Protein AF-A0A3D4HF81-F1 (afdb_monomer_lite)

Radius of gyration: 26.51 Å; chains: 1; bounding box: 48×24×79 Å

pLDDT: mean 85.66, std 12.42, range [56.75, 96.62]

Foldseek 3Di:
DDDPVNLVVVLVVLQADQFADLVNCCVPVVDDSVVSVVSVVVCCVVQQWDDDDDRDTTGGPNHDPPPPPPPVVVVVVVVVVVVVVVVVVVCCVPVVD

Secondary structure (DSSP, 8-state):
---HHHHHHHHHHHTT-SEE-HHHHHHHH---HHHHHHHHHHHHHTTSB---BTTBPEEBSS------------HHHHHHHHHHHHHHHHHHHHH--

Structure (mmCIF, N/CA/C/O backbone):
data_AF-A0A3D4HF81-F1
#
_entry.id   AF-A0A3D4HF81-F1
#
loop_
_atom_site.group_PDB
_atom_site.id
_atom_site.type_symbol
_atom_site.label_atom_id
_atom_site.label_alt_id
_atom_site.label_comp_id
_atom_site.label_asym_id
_atom_site.label_entity_id
_atom_site.label_seq_id
_atom_site.pdbx_PDB_ins_code
_atom_site.Cartn_x
_atom_site.Cartn_y
_atom_site.Cartn_z
_atom_site.occupancy
_atom_site.B_iso_or_equiv
_atom_site.auth_seq_id
_atom_site.auth_comp_id
_atom_site.auth_asym_id
_atom_site.auth_atom_id
_atom_site.pdbx_PDB_model_num
ATOM 1 N N . MET A 1 1 ? 12.555 -7.735 -10.245 1.00 76.38 1 MET A N 1
ATOM 2 C CA . MET A 1 1 ? 11.873 -9.052 -10.244 1.00 76.38 1 MET A CA 1
ATOM 3 C C . MET A 1 1 ? 10.816 -9.025 -9.159 1.00 76.38 1 MET A C 1
ATOM 5 O O . MET A 1 1 ? 11.144 -8.740 -8.011 1.00 76.38 1 MET A O 1
ATOM 9 N N . ILE A 1 2 ? 9.558 -9.288 -9.511 1.00 86.50 2 ILE A N 1
ATOM 10 C CA . ILE A 1 2 ? 8.468 -9.284 -8.533 1.00 86.50 2 ILE A CA 1
ATOM 11 C C . ILE A 1 2 ? 8.574 -10.551 -7.702 1.00 86.50 2 ILE A C 1
ATOM 13 O O . ILE A 1 2 ? 8.499 -11.656 -8.227 1.00 86.50 2 ILE A O 1
ATOM 17 N N . THR A 1 3 ? 8.787 -10.371 -6.406 1.00 94.19 3 THR A N 1
ATOM 18 C CA . THR A 1 3 ? 8.876 -11.467 -5.445 1.00 94.19 3 THR A CA 1
ATOM 19 C C . THR A 1 3 ? 7.585 -11.576 -4.650 1.00 94.19 3 THR A C 1
ATOM 21 O O . THR A 1 3 ? 6.853 -10.597 -4.483 1.00 94.19 3 THR A O 1
ATOM 24 N N . GLU A 1 4 ? 7.351 -12.748 -4.067 1.00 94.25 4 GLU A N 1
ATOM 25 C CA . GLU A 1 4 ? 6.197 -13.014 -3.204 1.00 94.25 4 GLU A CA 1
ATOM 26 C C . GLU A 1 4 ? 6.069 -11.999 -2.054 1.00 94.25 4 GLU A C 1
ATOM 28 O O . GLU A 1 4 ? 4.981 -11.535 -1.711 1.00 94.25 4 GLU A O 1
ATOM 33 N N . LYS A 1 5 ? 7.208 -11.553 -1.510 1.00 95.44 5 LYS A N 1
ATOM 34 C CA . LYS A 1 5 ? 7.268 -10.513 -0.475 1.00 95.44 5 LYS A CA 1
ATOM 35 C C . LYS A 1 5 ? 6.690 -9.176 -0.953 1.00 95.44 5 LYS A C 1
ATOM 37 O O . LYS A 1 5 ? 5.994 -8.507 -0.187 1.00 95.44 5 LYS A O 1
ATOM 42 N N . ILE A 1 6 ? 6.976 -8.779 -2.195 1.00 95.50 6 ILE A N 1
ATOM 43 C CA . ILE A 1 6 ? 6.468 -7.534 -2.789 1.00 95.50 6 ILE A CA 1
ATOM 44 C C . ILE A 1 6 ? 4.964 -7.647 -3.023 1.00 95.50 6 ILE A C 1
ATOM 46 O O . ILE A 1 6 ? 4.233 -6.730 -2.657 1.00 95.50 6 ILE A O 1
ATOM 50 N N . ILE A 1 7 ? 4.500 -8.780 -3.551 1.00 96.00 7 ILE A N 1
ATOM 51 C CA . ILE A 1 7 ? 3.081 -9.013 -3.842 1.00 96.00 7 ILE A CA 1
ATOM 52 C C . ILE A 1 7 ? 2.252 -8.963 -2.559 1.00 96.00 7 ILE A C 1
ATOM 54 O O . ILE A 1 7 ? 1.258 -8.244 -2.485 1.00 96.00 7 ILE A O 1
ATOM 58 N N . ASN A 1 8 ? 2.711 -9.635 -1.504 1.00 95.88 8 ASN A N 1
ATOM 59 C CA . ASN A 1 8 ? 2.031 -9.625 -0.211 1.00 95.88 8 ASN A CA 1
ATOM 60 C C . ASN A 1 8 ? 2.004 -8.229 0.424 1.00 95.88 8 ASN A C 1
ATOM 62 O O . ASN A 1 8 ? 0.997 -7.828 1.009 1.00 95.88 8 ASN A O 1
ATOM 66 N N . LYS A 1 9 ? 3.089 -7.456 0.290 1.00 95.75 9 LYS A N 1
ATOM 67 C CA . LYS A 1 9 ? 3.127 -6.060 0.747 1.00 95.75 9 LYS A CA 1
ATOM 68 C C . LYS A 1 9 ? 2.144 -5.190 -0.045 1.00 95.75 9 LYS A C 1
ATOM 70 O O . LYS A 1 9 ? 1.402 -4.419 0.557 1.00 95.75 9 LYS A O 1
ATOM 75 N N . ALA A 1 10 ? 2.108 -5.345 -1.364 1.00 95.75 10 ALA A N 1
ATOM 76 C CA . ALA A 1 10 ? 1.217 -4.606 -2.249 1.00 95.75 10 ALA A CA 1
ATOM 77 C C . ALA A 1 10 ? -0.258 -4.944 -2.003 1.00 95.75 10 ALA A C 1
ATOM 79 O O . ALA A 1 10 ? -1.082 -4.039 -1.949 1.00 95.75 10 ALA A O 1
ATOM 80 N N . SER A 1 11 ? -0.587 -6.218 -1.767 1.00 95.31 11 SER A N 1
ATOM 81 C CA . SER A 1 11 ? -1.943 -6.650 -1.416 1.00 95.31 11 SER A CA 1
ATOM 82 C C . SER A 1 11 ? -2.424 -6.021 -0.108 1.00 95.31 11 SER A C 1
ATOM 84 O O . SER A 1 11 ? -3.572 -5.588 -0.036 1.00 95.31 11 SER A O 1
ATOM 86 N N . LYS A 1 12 ? -1.550 -5.920 0.903 1.00 94.44 12 LYS A N 1
ATOM 87 C CA . LYS A 1 12 ? -1.873 -5.234 2.164 1.00 94.44 12 LYS A CA 1
ATOM 88 C C . LYS A 1 12 ? -2.132 -3.746 1.953 1.00 94.44 12 LYS A C 1
ATOM 90 O O . LYS A 1 12 ? -3.091 -3.232 2.505 1.00 94.44 12 LYS A O 1
ATOM 95 N N . MET A 1 13 ? -1.303 -3.080 1.148 1.00 94.25 13 MET A N 1
ATOM 96 C CA . MET A 1 13 ? -1.496 -1.664 0.812 1.00 94.25 13 MET A CA 1
ATOM 97 C C . MET A 1 13 ? -2.780 -1.442 0.013 1.00 94.25 13 MET A C 1
ATOM 99 O O . MET A 1 13 ? -3.505 -0.498 0.288 1.00 94.25 13 MET A O 1
ATOM 103 N N . ALA A 1 14 ? -3.080 -2.317 -0.950 1.00 94.31 14 ALA A N 1
ATOM 104 C CA . ALA A 1 14 ? -4.278 -2.221 -1.776 1.00 94.31 14 ALA A CA 1
ATOM 105 C C . ALA A 1 14 ? -5.562 -2.287 -0.941 1.00 94.31 14 ALA A C 1
ATOM 107 O O . ALA A 1 14 ? -6.492 -1.544 -1.223 1.00 94.31 14 ALA A O 1
ATOM 108 N N . ALA A 1 15 ? -5.589 -3.117 0.106 1.00 93.06 15 ALA A N 1
ATOM 109 C CA . ALA A 1 15 ? -6.768 -3.342 0.943 1.00 93.06 15 ALA A CA 1
ATOM 110 C C . ALA A 1 15 ? -7.305 -2.087 1.660 1.00 93.06 15 ALA A C 1
ATOM 112 O O . ALA A 1 15 ? -8.449 -2.106 2.119 1.00 93.06 15 ALA A O 1
ATOM 113 N N . ASP A 1 16 ? -6.499 -1.026 1.760 1.00 91.31 16 ASP A N 1
ATOM 114 C CA . ASP A 1 16 ? -6.877 0.249 2.378 1.00 91.31 16 ASP A CA 1
ATOM 115 C C . ASP A 1 16 ? -7.520 1.243 1.385 1.00 91.31 16 ASP A C 1
ATOM 117 O O . ASP A 1 16 ? -8.015 2.290 1.804 1.00 91.31 16 ASP A O 1
ATOM 121 N N . TYR A 1 17 ? -7.535 0.932 0.084 1.00 93.12 17 TYR A N 1
ATOM 122 C CA . TYR A 1 17 ? -8.059 1.804 -0.971 1.00 93.12 17 TYR A CA 1
ATOM 123 C C . TYR A 1 17 ? -9.206 1.142 -1.735 1.00 93.12 17 TYR A C 1
ATOM 125 O O . TYR A 1 17 ? -9.273 -0.076 -1.862 1.00 93.12 17 TYR A O 1
ATOM 133 N N . ASP A 1 18 ? -10.086 1.958 -2.317 1.00 92.88 18 ASP A N 1
ATOM 134 C CA . ASP A 1 18 ? -11.147 1.462 -3.202 1.00 92.88 18 ASP A CA 1
ATOM 135 C C . ASP A 1 18 ? -10.641 1.126 -4.606 1.00 92.88 18 ASP A C 1
ATOM 137 O O . ASP A 1 18 ? -11.178 0.242 -5.274 1.00 92.88 18 ASP A O 1
ATOM 141 N N . ARG A 1 19 ? -9.618 1.847 -5.076 1.00 94.31 19 ARG A N 1
ATOM 142 C CA . ARG A 1 19 ? -9.027 1.668 -6.403 1.00 94.31 19 ARG A CA 1
ATOM 143 C C . ARG A 1 19 ? -7.517 1.838 -6.355 1.00 94.31 19 ARG A C 1
ATOM 145 O O . ARG A 1 19 ? -7.011 2.648 -5.580 1.00 94.31 19 ARG A O 1
ATOM 152 N N . ILE A 1 20 ? -6.803 1.127 -7.223 1.00 95.75 20 ILE A N 1
ATOM 153 C CA . ILE A 1 20 ? -5.342 1.166 -7.283 1.00 95.75 20 ILE A CA 1
ATOM 154 C C . ILE A 1 20 ? -4.813 1.137 -8.721 1.00 95.75 20 ILE A C 1
ATOM 156 O O . ILE A 1 20 ? -5.448 0.612 -9.635 1.00 95.75 20 ILE A O 1
ATOM 160 N N . SER A 1 21 ? -3.643 1.736 -8.938 1.00 96.12 21 SER A N 1
ATOM 161 C CA . SER A 1 21 ? -3.009 1.870 -10.255 1.00 96.12 21 SER A CA 1
ATOM 162 C C . SER A 1 21 ? -1.528 1.490 -10.211 1.00 96.12 21 SER A C 1
ATOM 164 O O . SER A 1 21 ? -0.897 1.483 -9.153 1.00 96.12 21 SER A O 1
ATOM 166 N N . ALA A 1 22 ? -0.929 1.247 -11.380 1.00 95.06 22 ALA A N 1
ATOM 167 C CA . ALA A 1 22 ? 0.516 1.035 -11.478 1.00 95.06 22 ALA A CA 1
ATOM 168 C C . ALA A 1 22 ? 1.313 2.264 -10.988 1.00 95.06 22 ALA A C 1
ATOM 170 O O . ALA A 1 22 ? 2.299 2.120 -10.269 1.00 95.06 22 ALA A O 1
ATOM 171 N N . SER A 1 23 ? 0.851 3.484 -11.285 1.00 95.12 23 SER A N 1
ATOM 172 C CA . SER A 1 23 ? 1.489 4.729 -10.824 1.00 95.12 23 SER A CA 1
ATOM 173 C C . SER A 1 23 ? 1.436 4.927 -9.302 1.00 95.12 23 SER A C 1
ATOM 175 O O . SER A 1 23 ? 2.280 5.631 -8.742 1.00 95.12 23 SER A O 1
ATOM 177 N N . TYR A 1 24 ? 0.475 4.302 -8.608 1.00 95.69 24 TYR A N 1
ATOM 178 C CA . TYR A 1 24 ? 0.465 4.244 -7.146 1.00 95.69 24 TYR A CA 1
ATOM 179 C C . TYR A 1 24 ? 1.647 3.410 -6.637 1.00 95.69 24 TYR A C 1
ATOM 181 O O . TYR A 1 24 ? 2.468 3.909 -5.869 1.00 95.69 24 TYR A O 1
ATOM 189 N N . PHE A 1 25 ? 1.800 2.175 -7.123 1.00 95.38 25 PHE A N 1
ATOM 190 C CA . PHE A 1 25 ? 2.904 1.303 -6.706 1.00 95.38 25 PHE A CA 1
ATOM 191 C C . PHE A 1 25 ? 4.277 1.832 -7.131 1.00 95.38 25 PHE A C 1
ATOM 193 O O . PHE A 1 25 ? 5.234 1.700 -6.372 1.00 95.38 25 PHE A O 1
ATOM 200 N N . GLN A 1 26 ? 4.368 2.489 -8.290 1.00 96.06 26 GLN A N 1
ATOM 201 C CA . GLN A 1 26 ? 5.594 3.146 -8.746 1.00 96.06 26 GLN A CA 1
ATOM 202 C C . GLN A 1 26 ? 6.110 4.155 -7.712 1.00 96.06 26 GLN A C 1
ATOM 204 O O . GLN A 1 26 ? 7.283 4.122 -7.353 1.00 96.06 26 GLN A O 1
ATOM 209 N N . ARG A 1 27 ? 5.236 5.037 -7.210 1.00 96.06 27 ARG A N 1
ATOM 210 C CA . ARG A 1 27 ? 5.628 6.106 -6.278 1.00 96.06 27 ARG A CA 1
ATOM 211 C C . ARG A 1 27 ? 5.783 5.615 -4.841 1.00 96.06 27 ARG A C 1
ATOM 213 O O . ARG A 1 27 ? 6.688 6.059 -4.149 1.00 96.06 27 ARG A O 1
ATOM 220 N N . THR A 1 28 ? 4.926 4.698 -4.395 1.00 94.62 28 THR A N 1
ATOM 221 C CA . THR A 1 28 ? 4.915 4.242 -2.995 1.00 94.62 28 THR A CA 1
ATOM 222 C C . THR A 1 28 ? 5.955 3.153 -2.721 1.00 94.62 28 THR A C 1
ATOM 224 O O . THR A 1 28 ? 6.470 3.050 -1.610 1.00 94.62 28 THR A O 1
ATOM 227 N N . MET A 1 29 ? 6.266 2.312 -3.712 1.00 93.38 29 MET A N 1
ATOM 228 C CA . MET A 1 29 ? 7.203 1.190 -3.560 1.00 93.38 29 MET A CA 1
ATOM 229 C C . MET A 1 29 ? 8.515 1.398 -4.327 1.00 93.38 29 MET A C 1
ATOM 231 O O . MET A 1 29 ? 9.338 0.484 -4.349 1.00 93.38 29 MET A O 1
ATOM 235 N N . SER A 1 30 ? 8.702 2.568 -4.952 1.00 94.25 30 SER A N 1
ATOM 236 C CA . SER A 1 30 ? 9.857 2.902 -5.800 1.00 94.25 30 SER A CA 1
ATOM 237 C C . SER A 1 30 ? 10.127 1.858 -6.890 1.00 94.25 30 SER A C 1
ATOM 239 O O . SER A 1 30 ? 11.273 1.592 -7.249 1.00 94.25 30 SER A O 1
ATOM 241 N N . LEU A 1 31 ? 9.065 1.228 -7.398 1.00 93.88 31 LEU A N 1
ATOM 242 C CA . LEU A 1 31 ? 9.164 0.216 -8.445 1.00 93.88 31 LEU A CA 1
ATOM 243 C C . LEU A 1 31 ? 9.229 0.887 -9.820 1.00 93.88 31 LEU A C 1
ATOM 245 O O . LEU A 1 31 ? 8.480 1.835 -10.066 1.00 93.88 31 LEU A O 1
ATOM 249 N N . PRO A 1 32 ? 10.038 0.373 -10.763 1.00 95.81 32 PRO A N 1
ATOM 250 C CA . PRO A 1 32 ? 9.921 0.759 -12.163 1.00 95.81 32 PRO A CA 1
ATOM 251 C C . PRO A 1 32 ? 8.486 0.550 -12.663 1.00 95.81 32 PRO A C 1
ATOM 253 O O . PRO A 1 32 ? 7.839 -0.431 -12.292 1.00 95.81 32 PRO A O 1
ATOM 256 N N . TYR A 1 33 ? 7.992 1.428 -13.544 1.00 94.69 33 TYR A N 1
ATOM 257 C CA . TYR A 1 33 ? 6.600 1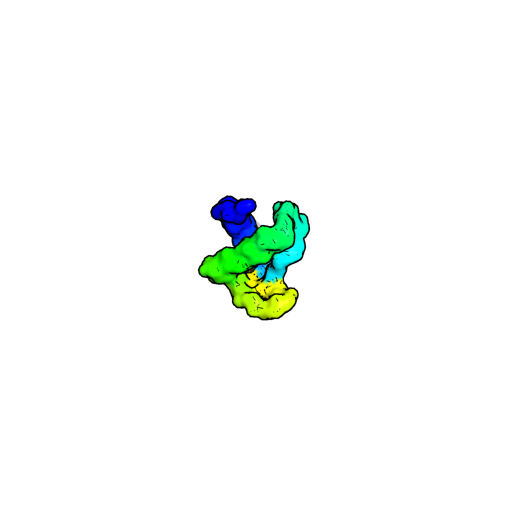.370 -14.018 1.00 94.69 33 TYR A CA 1
ATOM 258 C C . TYR A 1 33 ? 6.225 -0.005 -14.597 1.00 94.69 33 TYR A C 1
ATOM 260 O O . TYR A 1 33 ? 5.170 -0.546 -14.280 1.00 94.69 33 TYR A O 1
ATOM 268 N N . VAL A 1 34 ? 7.128 -0.625 -15.366 1.00 95.38 34 VAL A N 1
ATOM 269 C CA . VAL A 1 34 ? 6.928 -1.971 -15.934 1.00 95.38 34 VAL A CA 1
ATOM 270 C C . VAL A 1 34 ? 6.730 -3.029 -14.844 1.00 95.38 34 VAL A C 1
ATOM 272 O O . VAL A 1 34 ? 5.889 -3.916 -14.987 1.00 95.38 34 VAL A O 1
ATOM 275 N N . GLU A 1 35 ? 7.471 -2.943 -13.736 1.00 96.19 35 GLU A N 1
ATOM 276 C CA . GLU A 1 35 ? 7.276 -3.853 -12.604 1.00 96.19 35 GLU A CA 1
ATOM 277 C C . GLU A 1 35 ? 5.980 -3.544 -11.852 1.00 96.19 35 GLU A C 1
ATOM 279 O O . GLU A 1 35 ? 5.275 -4.465 -11.457 1.00 96.19 35 GLU A O 1
ATOM 284 N N . ALA A 1 36 ? 5.600 -2.276 -11.716 1.00 95.75 36 ALA A N 1
ATOM 285 C CA . ALA A 1 36 ? 4.321 -1.911 -11.115 1.00 95.75 36 ALA A CA 1
ATOM 286 C C . ALA A 1 36 ? 3.116 -2.433 -11.926 1.00 95.75 36 ALA A C 1
ATOM 288 O O . ALA A 1 36 ? 2.129 -2.877 -11.342 1.00 95.75 36 ALA A O 1
ATOM 289 N N . VAL A 1 37 ? 3.203 -2.439 -13.261 1.00 95.25 37 VAL A N 1
ATOM 290 C CA . VAL A 1 37 ? 2.181 -3.036 -14.140 1.00 95.25 37 VAL A CA 1
ATOM 291 C C . VAL A 1 37 ? 2.114 -4.551 -13.951 1.00 95.25 37 VAL A C 1
ATOM 293 O O . VAL A 1 37 ? 1.031 -5.098 -13.751 1.00 95.25 37 VAL A O 1
ATOM 296 N N . LYS A 1 38 ? 3.264 -5.235 -13.955 1.00 95.81 38 LYS A N 1
ATOM 297 C CA . LYS A 1 38 ? 3.325 -6.684 -13.702 1.00 95.81 38 LYS A CA 1
ATOM 298 C C . LYS A 1 38 ? 2.765 -7.042 -12.318 1.00 95.81 38 LYS A C 1
ATOM 300 O O . LYS A 1 38 ? 2.049 -8.026 -12.191 1.00 95.81 38 LYS A O 1
ATOM 305 N N . LEU A 1 39 ? 3.033 -6.219 -11.304 1.00 96.62 39 LEU A N 1
ATOM 306 C CA . LEU A 1 39 ? 2.505 -6.389 -9.950 1.00 96.62 39 LEU A CA 1
ATOM 307 C C . LEU A 1 39 ? 0.982 -6.269 -9.930 1.00 96.62 39 LEU A C 1
ATOM 309 O O . LEU A 1 39 ? 0.313 -7.060 -9.278 1.00 96.62 39 LEU A O 1
ATOM 313 N N . LEU A 1 40 ? 0.431 -5.304 -10.665 1.00 95.12 40 LEU A N 1
ATOM 314 C CA . LEU A 1 40 ? -1.010 -5.103 -10.767 1.00 95.12 40 LEU A CA 1
ATOM 315 C C . LEU A 1 40 ? -1.711 -6.298 -11.440 1.00 95.12 40 LEU A C 1
ATOM 317 O O . LEU A 1 40 ? -2.769 -6.713 -10.976 1.00 95.12 40 LEU A O 1
ATOM 321 N N . ASN A 1 41 ? -1.096 -6.880 -12.473 1.00 95.50 41 ASN A N 1
ATOM 322 C CA . ASN A 1 41 ? -1.588 -8.100 -13.125 1.00 95.50 41 ASN A CA 1
ATOM 323 C C . ASN A 1 41 ? -1.519 -9.320 -12.194 1.00 95.50 41 ASN A C 1
ATOM 325 O O . ASN A 1 41 ? -2.430 -10.137 -12.167 1.00 95.50 41 ASN A O 1
ATOM 329 N N . GLU A 1 42 ? -0.464 -9.433 -11.389 1.00 96.19 42 GLU A N 1
ATOM 330 C CA . GLU A 1 42 ? -0.336 -10.512 -10.406 1.00 96.19 42 GLU A CA 1
ATOM 331 C C . GLU A 1 42 ? -1.387 -10.393 -9.288 1.00 96.19 42 GLU A C 1
ATOM 333 O O . GLU A 1 42 ? -1.969 -11.381 -8.844 1.00 96.19 42 GLU A O 1
ATOM 338 N N . LEU A 1 43 ? -1.688 -9.167 -8.852 1.00 95.62 43 LEU A N 1
ATOM 339 C CA . LEU A 1 43 ? -2.775 -8.906 -7.907 1.00 95.62 43 LEU A CA 1
ATOM 340 C C . LEU A 1 43 ? -4.154 -9.222 -8.507 1.00 95.62 43 LEU A C 1
ATOM 342 O O . LEU A 1 43 ? -5.037 -9.670 -7.774 1.00 95.62 43 LEU A O 1
ATOM 346 N N . GLU A 1 44 ? -4.345 -9.006 -9.810 1.00 95.69 44 GLU A N 1
ATOM 347 C CA . GLU A 1 44 ? -5.561 -9.393 -10.540 1.00 95.69 44 GLU A CA 1
ATOM 348 C C . GLU A 1 44 ? -5.695 -10.917 -10.599 1.00 95.69 44 GLU A C 1
ATOM 350 O O . GLU A 1 44 ? -6.729 -11.451 -10.204 1.00 95.69 44 GLU A O 1
ATOM 355 N N . ALA A 1 45 ? -4.627 -11.629 -10.978 1.00 94.94 45 ALA A N 1
ATOM 356 C CA . ALA A 1 45 ? -4.604 -13.093 -11.022 1.00 94.94 45 ALA A CA 1
ATOM 357 C C . ALA A 1 45 ? -4.937 -13.733 -9.659 1.00 94.94 45 ALA A C 1
ATOM 359 O O . ALA A 1 45 ? -5.539 -14.802 -9.589 1.00 94.94 45 ALA A O 1
ATOM 360 N N . ARG A 1 46 ? -4.592 -13.055 -8.557 1.00 94.31 46 ARG A N 1
ATOM 361 C CA . ARG A 1 46 ? -4.890 -13.473 -7.174 1.00 94.31 46 ARG A CA 1
ATOM 362 C C . ARG A 1 46 ? -6.259 -13.013 -6.654 1.00 94.31 46 ARG A C 1
ATOM 364 O O . ARG A 1 46 ? -6.570 -13.223 -5.473 1.00 94.31 46 ARG A O 1
ATOM 371 N N . GLY A 1 47 ? -7.049 -12.333 -7.485 1.00 94.06 47 GLY A N 1
ATOM 372 C CA . GLY A 1 47 ? -8.359 -11.789 -7.124 1.00 94.06 47 GLY A CA 1
ATOM 373 C C . GLY A 1 47 ? -8.301 -10.728 -6.020 1.00 94.06 47 GLY A C 1
ATOM 374 O O . GLY A 1 47 ? -9.220 -10.625 -5.209 1.00 94.06 47 GLY A O 1
ATOM 375 N N . VAL A 1 48 ? -7.193 -9.988 -5.909 1.00 94.50 48 VAL A N 1
ATOM 376 C CA . VAL A 1 48 ? -7.061 -8.853 -4.979 1.00 94.50 48 VAL A CA 1
ATOM 377 C C . VAL A 1 48 ? -7.646 -7.589 -5.607 1.00 94.50 48 VAL A C 1
ATOM 379 O O . VAL A 1 48 ? -8.328 -6.824 -4.923 1.00 94.50 48 VAL A O 1
ATOM 382 N N . VAL A 1 49 ? -7.402 -7.391 -6.904 1.00 95.88 49 VAL A N 1
ATOM 383 C CA . VAL A 1 49 ? -7.936 -6.283 -7.707 1.00 95.88 49 VAL A CA 1
ATOM 384 C C . VAL A 1 49 ? -8.785 -6.821 -8.856 1.00 95.88 49 VAL A C 1
ATOM 386 O O . VAL A 1 49 ? -8.586 -7.949 -9.301 1.00 95.88 49 VAL A O 1
ATOM 389 N N . GLY A 1 50 ? -9.734 -6.016 -9.319 1.00 94.38 50 GLY A N 1
ATOM 390 C CA . GLY A 1 50 ? -10.568 -6.302 -10.478 1.00 94.38 50 GLY A CA 1
ATOM 391 C C . GLY A 1 50 ? -9.815 -6.190 -11.805 1.00 94.38 50 GLY A C 1
ATOM 392 O O . GLY A 1 50 ? -8.632 -5.827 -11.827 1.00 94.38 50 GLY A O 1
ATOM 393 N N . PRO A 1 51 ? -10.502 -6.491 -12.918 1.00 94.00 51 PRO A N 1
ATOM 394 C CA . PRO A 1 51 ? -9.893 -6.523 -14.236 1.00 94.00 51 PRO A CA 1
ATOM 395 C C . PRO A 1 51 ? -9.410 -5.148 -14.700 1.00 94.00 51 PRO A C 1
ATOM 397 O O . PRO A 1 51 ? -9.864 -4.097 -14.234 1.00 94.00 51 PRO A O 1
ATOM 400 N N . ALA A 1 52 ? -8.475 -5.152 -15.647 1.00 90.62 52 ALA A N 1
ATOM 401 C CA . ALA A 1 52 ? -8.041 -3.930 -16.311 1.00 90.62 52 ALA A CA 1
ATOM 402 C C . ALA A 1 52 ? -9.204 -3.273 -17.076 1.00 90.62 52 ALA A C 1
ATOM 404 O O . ALA A 1 52 ? -9.873 -3.925 -17.874 1.00 90.62 52 ALA A O 1
ATOM 405 N N . ASN A 1 53 ? -9.397 -1.966 -16.891 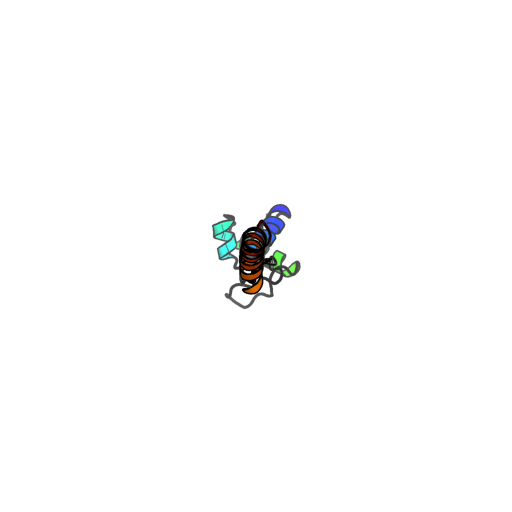1.00 88.81 53 ASN A N 1
ATOM 406 C CA . ASN A 1 53 ? -10.334 -1.172 -17.685 1.00 88.81 53 ASN A CA 1
ATOM 407 C C . ASN A 1 53 ? -9.600 0.017 -18.318 1.00 88.81 53 ASN A C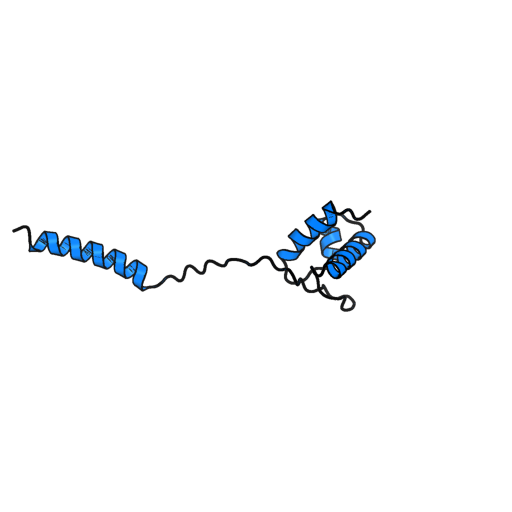 1
ATOM 409 O O . ASN A 1 53 ? -9.579 1.125 -17.777 1.00 88.81 53 ASN A O 1
ATOM 413 N N . GLY A 1 54 ? -8.929 -0.239 -19.443 1.00 86.38 54 GLY A N 1
ATOM 414 C CA . GLY A 1 54 ? -8.125 0.762 -20.143 1.00 86.38 54 GLY A CA 1
ATOM 415 C C . GLY A 1 54 ? -7.071 1.405 -19.235 1.00 86.38 54 GLY A C 1
ATOM 416 O O . GLY A 1 54 ? -6.303 0.714 -18.567 1.00 86.38 54 GLY A O 1
ATOM 417 N N . ALA A 1 55 ? -7.046 2.739 -19.211 1.00 83.75 55 ALA A N 1
ATOM 418 C CA . ALA A 1 55 ? -6.130 3.524 -18.381 1.00 83.75 55 ALA A CA 1
ATOM 419 C C . ALA A 1 55 ? -6.650 3.783 -16.951 1.00 83.75 55 ALA A C 1
ATOM 421 O O . ALA A 1 55 ? -5.964 4.434 -16.158 1.00 83.75 55 ALA A O 1
ATOM 422 N N . TYR A 1 56 ? -7.856 3.317 -16.609 1.00 90.00 56 TYR A N 1
ATOM 423 C CA . TYR A 1 56 ? -8.459 3.611 -15.313 1.00 90.00 56 TYR A CA 1
ATOM 424 C C . TYR A 1 56 ? -7.845 2.775 -14.177 1.00 90.00 56 TYR A C 1
ATOM 426 O O . TYR A 1 56 ? -7.446 1.625 -14.383 1.00 90.00 56 TYR A O 1
ATOM 434 N N . PRO A 1 57 ? -7.794 3.326 -12.947 1.00 92.81 57 PRO A N 1
ATOM 435 C CA . PRO A 1 57 ? -7.440 2.566 -11.754 1.00 92.81 57 PRO A CA 1
ATOM 436 C C . PRO A 1 57 ? -8.361 1.354 -11.568 1.00 92.81 57 PRO A C 1
ATOM 438 O O . PRO A 1 57 ? -9.578 1.467 -11.733 1.00 92.81 57 PRO A O 1
ATOM 441 N N . ARG A 1 58 ? -7.782 0.215 -11.184 1.00 95.06 58 ARG A N 1
ATOM 442 C CA . ARG A 1 58 ? -8.511 -1.037 -10.960 1.00 95.06 58 ARG A CA 1
ATOM 443 C C . ARG A 1 58 ? -9.181 -1.023 -9.600 1.00 95.06 58 ARG A C 1
ATOM 445 O O . ARG A 1 58 ? -8.600 -0.536 -8.633 1.00 95.06 58 ARG A O 1
ATOM 452 N N . GLU A 1 59 ? -10.388 -1.562 -9.527 1.00 94.50 59 GLU A N 1
ATOM 453 C CA . GLU A 1 59 ? -11.115 -1.711 -8.269 1.00 94.50 59 GLU A CA 1
ATOM 454 C C . GLU A 1 59 ? -10.415 -2.712 -7.344 1.00 94.50 59 GLU A C 1
ATOM 456 O O . GLU A 1 59 ? -9.894 -3.726 -7.802 1.00 94.50 59 GLU A O 1
ATOM 461 N N . VAL A 1 60 ? -10.386 -2.440 -6.042 1.00 95.44 60 VAL A N 1
ATOM 462 C CA . VAL A 1 60 ? -9.874 -3.382 -5.042 1.00 95.44 60 VAL A CA 1
ATOM 463 C C . VAL A 1 60 ? -11.030 -4.234 -4.530 1.00 95.44 60 VAL A C 1
ATOM 465 O O . VAL A 1 60 ? -11.974 -3.724 -3.929 1.00 95.44 60 VAL A O 1
ATOM 468 N N . ILE A 1 61 ? -10.928 -5.547 -4.738 1.00 92.62 61 ILE A N 1
ATOM 469 C CA . ILE A 1 61 ? -11.953 -6.520 -4.343 1.00 92.62 61 ILE A CA 1
ATOM 470 C C . ILE A 1 61 ? -11.778 -6.890 -2.865 1.00 92.62 61 ILE A C 1
ATOM 472 O O . ILE A 1 61 ? -12.735 -6.902 -2.092 1.00 92.62 61 ILE A O 1
ATOM 476 N N . LYS A 1 62 ? -10.539 -7.169 -2.439 1.00 83.19 62 LYS A N 1
ATOM 477 C CA . LYS A 1 62 ? -10.231 -7.545 -1.050 1.00 83.19 62 LYS A CA 1
ATOM 478 C C . LYS A 1 62 ? -9.982 -6.305 -0.199 1.00 83.19 62 LYS A C 1
ATOM 480 O O . LYS A 1 62 ? -8.838 -5.910 0.012 1.00 83.19 62 LYS A O 1
ATOM 485 N N . LYS A 1 63 ? -11.061 -5.702 0.300 1.00 77.69 63 LYS A N 1
ATOM 486 C CA . LYS A 1 63 ? -10.992 -4.560 1.221 1.00 77.69 63 LYS A CA 1
ATOM 487 C C . LYS A 1 63 ? -10.787 -5.033 2.654 1.00 77.69 63 LYS A C 1
ATOM 489 O O . LYS A 1 63 ? -11.377 -6.025 3.089 1.00 77.69 63 LYS A O 1
ATOM 494 N N . LYS A 1 64 ? -9.975 -4.302 3.417 1.00 74.38 64 LYS A N 1
ATOM 495 C CA . LYS A 1 64 ? -9.905 -4.487 4.865 1.00 74.38 64 LYS A CA 1
ATOM 496 C C . LYS A 1 64 ? -11.260 -4.069 5.429 1.00 74.38 64 LYS A C 1
ATOM 498 O O . LYS A 1 64 ? -11.664 -2.921 5.255 1.00 74.38 64 LYS A O 1
ATOM 503 N N . GLN A 1 65 ? -11.982 -4.987 6.072 1.00 64.19 65 GLN A N 1
ATOM 504 C CA . GLN A 1 65 ? -13.196 -4.621 6.797 1.00 64.19 65 GLN A CA 1
ATOM 505 C C . GLN A 1 65 ? -12.795 -3.598 7.860 1.00 64.19 65 GLN A C 1
ATOM 507 O O . GLN A 1 65 ? -12.164 -3.938 8.863 1.00 64.19 65 GLN A O 1
ATOM 512 N N . LYS A 1 66 ? -13.117 -2.322 7.629 1.00 59.12 66 LYS A N 1
ATOM 513 C CA . LYS A 1 66 ? -13.160 -1.354 8.716 1.00 59.12 66 LYS A CA 1
ATOM 514 C C . LYS A 1 66 ? -14.272 -1.846 9.621 1.00 59.12 66 LYS A C 1
ATOM 516 O O . LYS A 1 66 ? -15.446 -1.690 9.301 1.00 59.12 66 LYS A O 1
ATOM 521 N N . ILE A 1 67 ? -13.891 -2.457 10.736 1.00 61.41 67 ILE A N 1
ATOM 522 C CA . ILE A 1 67 ? -14.779 -2.583 11.880 1.00 61.41 67 ILE A CA 1
ATOM 523 C C . ILE A 1 67 ? -14.963 -1.147 12.362 1.00 61.41 67 ILE A C 1
ATOM 525 O O . ILE A 1 67 ? -14.225 -0.649 13.210 1.00 61.41 67 ILE A O 1
ATOM 529 N N . VAL A 1 68 ? -15.881 -0.430 11.719 1.00 62.50 68 VAL A N 1
ATOM 530 C CA . VAL A 1 68 ? -16.425 0.792 12.275 1.00 62.50 68 VAL A CA 1
ATOM 531 C C . VAL A 1 68 ? -17.227 0.284 13.456 1.00 62.50 68 VAL A C 1
ATOM 533 O O . VAL A 1 68 ? -18.351 -0.188 13.304 1.00 62.50 68 VAL A O 1
ATOM 536 N N . PHE A 1 69 ? -16.608 0.292 14.635 1.00 60.34 69 PHE A N 1
ATOM 537 C CA . PHE A 1 69 ? -17.370 0.359 15.865 1.00 60.34 69 PHE A CA 1
ATOM 538 C C . PHE A 1 69 ? -18.109 1.691 15.783 1.00 60.34 69 PHE A C 1
ATOM 540 O O . PHE A 1 69 ? -17.624 2.720 16.248 1.00 60.34 69 PHE A O 1
ATOM 547 N N . GLU A 1 70 ? -19.262 1.690 15.115 1.00 59.19 70 GLU A N 1
ATOM 548 C CA . GLU A 1 70 ? -20.300 2.643 15.435 1.00 59.19 70 GLU A CA 1
ATOM 549 C C . GLU A 1 70 ? -20.553 2.409 16.915 1.00 59.19 70 GLU A C 1
ATOM 551 O O . GLU A 1 70 ? -21.243 1.469 17.314 1.00 59.19 70 GLU A O 1
ATOM 556 N N . ILE A 1 71 ? -19.931 3.238 17.750 1.00 56.75 71 ILE A N 1
ATOM 557 C CA . ILE A 1 71 ? -20.412 3.473 19.094 1.00 56.75 71 ILE A CA 1
ATOM 558 C C . ILE A 1 71 ? -21.775 4.102 18.843 1.00 56.75 71 ILE A C 1
ATOM 560 O O . ILE A 1 71 ? -21.903 5.319 18.735 1.00 56.75 71 ILE A O 1
ATOM 564 N N . LYS A 1 72 ? -22.791 3.262 18.627 1.00 57.41 72 LYS A N 1
ATOM 565 C CA . LYS A 1 72 ? -24.175 3.681 18.706 1.00 57.41 72 LYS A CA 1
ATOM 566 C C . LYS A 1 72 ? -24.273 4.228 20.111 1.00 57.41 72 LYS A C 1
ATOM 568 O O . LYS A 1 72 ? -24.280 3.469 21.077 1.00 57.41 72 LYS A O 1
ATOM 573 N N . LEU A 1 73 ? -24.219 5.550 20.216 1.00 59.88 73 LEU A N 1
ATOM 574 C CA . LEU A 1 73 ? -24.494 6.294 21.423 1.00 59.88 73 LEU A CA 1
ATOM 575 C C . LEU A 1 73 ? -25.967 6.010 21.706 1.00 59.88 73 LEU A C 1
ATOM 577 O O . LEU A 1 73 ? -26.833 6.762 21.278 1.00 59.88 73 LEU A O 1
ATOM 581 N N . VAL A 1 74 ? -26.264 4.842 22.287 1.00 64.31 74 VAL A N 1
ATOM 582 C CA . VAL A 1 74 ? -27.616 4.463 22.675 1.00 64.31 74 VAL A CA 1
ATOM 583 C C . VAL A 1 74 ? -28.002 5.533 23.686 1.00 64.31 74 VAL A C 1
ATOM 585 O O . VAL A 1 74 ? -27.414 5.548 24.772 1.00 64.31 74 VAL A O 1
ATOM 588 N N . PRO A 1 75 ? -28.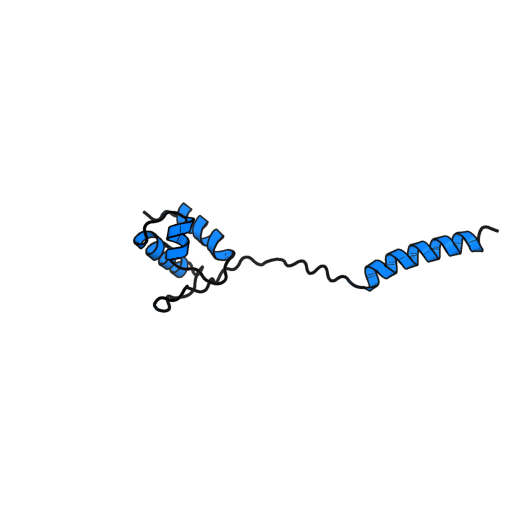929 6.453 23.364 1.00 59.62 75 PRO A N 1
ATOM 589 C CA . PRO A 1 75 ? -29.213 7.593 24.235 1.00 59.62 75 PRO A CA 1
ATOM 590 C C . PRO A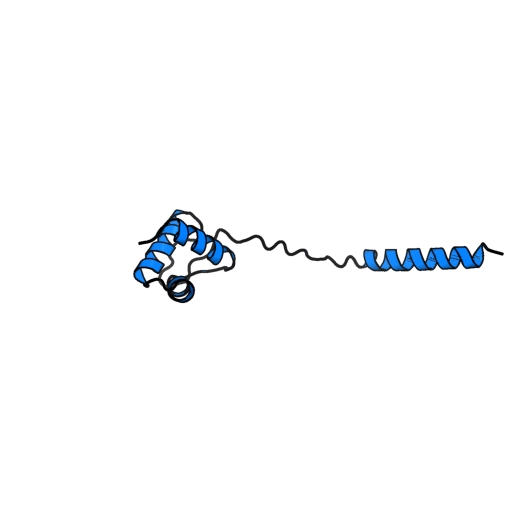 1 75 ? -29.636 7.130 25.638 1.00 59.62 75 PRO A C 1
ATOM 592 O O . PRO A 1 75 ? -29.405 7.813 26.630 1.00 59.62 75 PRO A O 1
ATOM 595 N N . GLY A 1 76 ? -30.179 5.910 25.727 1.00 64.62 76 GLY A N 1
ATOM 596 C CA . GLY A 1 76 ? -30.556 5.253 26.972 1.00 64.62 76 GLY A CA 1
ATOM 597 C C . GLY A 1 76 ? -29.399 4.802 27.872 1.00 64.62 76 GLY A C 1
ATOM 598 O O . GLY A 1 76 ? -29.610 4.716 29.074 1.00 64.62 76 GLY A O 1
ATOM 599 N N . LEU A 1 77 ? -28.188 4.540 27.358 1.00 70.19 77 LEU A N 1
ATOM 600 C CA . LEU A 1 77 ? -27.087 4.013 28.184 1.00 70.19 77 LEU A CA 1
ATOM 601 C C . LEU A 1 77 ? -26.545 5.084 29.144 1.00 70.19 77 LEU A C 1
ATOM 603 O O . LEU A 1 77 ? -26.332 4.820 30.324 1.00 70.19 77 LEU A O 1
ATOM 607 N N . ILE A 1 78 ? -26.388 6.313 28.641 1.00 70.06 78 ILE A N 1
ATOM 608 C CA . ILE A 1 78 ? -25.980 7.473 29.446 1.00 70.06 78 ILE A CA 1
ATOM 609 C C . ILE A 1 78 ? -27.106 7.852 30.419 1.00 70.06 78 ILE A C 1
ATOM 611 O O . ILE A 1 78 ? -26.845 8.084 31.597 1.00 70.06 78 ILE A O 1
ATOM 615 N N . MET A 1 79 ? -28.363 7.834 29.958 1.00 67.56 79 MET A N 1
ATOM 616 C CA . MET A 1 79 ? -29.522 8.120 30.809 1.00 67.56 79 MET A CA 1
ATOM 617 C C . MET A 1 79 ? -29.675 7.110 31.953 1.00 67.56 79 MET A C 1
ATOM 619 O O . MET A 1 79 ? -29.925 7.526 33.078 1.00 67.56 79 MET A O 1
ATOM 623 N N . ALA A 1 80 ? -29.469 5.810 31.712 1.00 73.38 80 ALA A N 1
ATOM 624 C CA . ALA A 1 80 ? -29.580 4.770 32.738 1.00 73.38 80 ALA A CA 1
ATOM 625 C C . ALA A 1 80 ? -28.529 4.914 33.855 1.00 73.38 80 ALA A C 1
ATOM 627 O O . ALA A 1 80 ? -28.856 4.747 35.031 1.00 73.38 80 ALA A O 1
ATOM 628 N N . LEU A 1 81 ? -27.288 5.277 33.508 1.00 77.00 81 LEU A N 1
ATOM 629 C CA . LEU A 1 81 ? -26.207 5.504 34.480 1.00 77.00 81 LEU A CA 1
ATOM 630 C C . LEU A 1 81 ? -26.469 6.730 35.370 1.00 77.00 81 LEU A C 1
ATOM 632 O O . LEU A 1 81 ? -26.195 6.704 36.574 1.00 77.00 81 LEU A O 1
ATOM 636 N N . ILE A 1 82 ? -27.042 7.788 34.791 1.00 77.81 82 ILE A N 1
ATOM 637 C CA . ILE A 1 82 ? -27.409 9.009 35.518 1.00 77.81 82 ILE A CA 1
ATOM 638 C C . ILE A 1 82 ? -28.635 8.754 36.411 1.00 77.81 82 ILE A C 1
ATOM 640 O O . ILE A 1 82 ? -28.618 9.110 37.590 1.00 77.81 82 ILE A O 1
ATOM 644 N N . PHE A 1 83 ? -29.670 8.079 35.893 1.00 81.44 83 PHE A N 1
ATOM 645 C CA . PHE A 1 83 ? -30.898 7.794 36.646 1.00 81.44 83 PHE A CA 1
ATOM 646 C C . PHE A 1 83 ? -30.648 6.887 37.853 1.00 81.44 83 PHE A C 1
ATOM 648 O O . PHE A 1 83 ? -31.160 7.165 38.934 1.00 81.44 83 PHE A O 1
ATOM 655 N N . GLY A 1 84 ? -29.833 5.836 37.699 1.00 75.88 84 GLY A N 1
ATOM 656 C CA . GLY A 1 84 ? -29.512 4.922 38.799 1.00 75.88 84 GLY A CA 1
ATOM 657 C C . GLY A 1 84 ? -28.772 5.611 39.950 1.00 75.88 84 GLY A C 1
ATOM 658 O O . GLY A 1 84 ? -29.097 5.392 41.117 1.00 75.88 84 GLY A O 1
ATOM 659 N N . SER A 1 85 ? -27.831 6.502 39.627 1.00 79.69 85 SER A N 1
ATOM 660 C CA . SER A 1 85 ? -27.062 7.254 40.627 1.00 79.69 85 SER A CA 1
ATOM 661 C C . SER A 1 85 ? -27.940 8.249 41.394 1.00 79.69 85 SER A C 1
ATOM 663 O O . SER A 1 85 ? -27.853 8.343 42.617 1.00 79.69 85 SER A O 1
ATOM 665 N N . ILE A 1 86 ? -28.831 8.953 40.689 1.00 82.12 86 ILE A N 1
ATOM 666 C CA . ILE A 1 86 ? -29.750 9.933 41.285 1.00 82.12 86 ILE A CA 1
A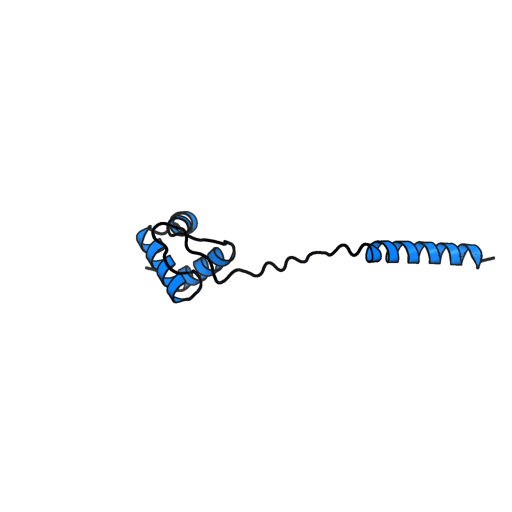TOM 667 C C . ILE A 1 86 ? -30.819 9.242 42.140 1.00 82.12 86 ILE A C 1
ATOM 669 O O . ILE A 1 86 ? -31.083 9.682 43.257 1.00 82.12 86 ILE A O 1
ATOM 673 N N . LEU A 1 87 ? -31.405 8.141 41.658 1.00 79.00 87 LEU A N 1
ATOM 674 C CA . LEU A 1 87 ? -32.437 7.402 42.389 1.00 79.00 87 LEU A CA 1
ATOM 675 C C . LEU A 1 87 ? -31.884 6.779 43.680 1.00 79.00 87 LEU A C 1
ATOM 677 O O . LEU A 1 87 ? -32.547 6.827 44.713 1.00 79.00 87 LEU A O 1
ATOM 681 N N . SER A 1 88 ? -30.650 6.264 43.638 1.00 80.06 88 SER A N 1
ATOM 682 C CA . SER A 1 88 ? -29.934 5.772 44.821 1.00 80.06 88 SER A CA 1
ATOM 683 C C . SER A 1 88 ? -29.712 6.881 45.857 1.00 80.06 88 SER A C 1
ATOM 685 O O . SER A 1 88 ? -30.023 6.701 47.035 1.00 80.06 88 SER A O 1
ATOM 687 N N . LEU A 1 89 ? -29.263 8.066 45.420 1.00 83.12 89 LEU A N 1
ATOM 688 C CA . LEU A 1 89 ? -29.058 9.216 46.307 1.00 83.12 89 LEU A CA 1
ATOM 689 C C . LEU A 1 89 ? -30.363 9.670 46.977 1.00 83.12 89 LEU A C 1
ATOM 691 O O . LEU A 1 89 ? -30.386 9.931 48.178 1.00 83.12 89 LEU A O 1
ATOM 695 N N . ILE A 1 90 ? -31.449 9.745 46.202 1.00 82.81 90 ILE A N 1
ATOM 696 C CA . ILE A 1 90 ? -32.781 10.123 46.691 1.00 82.81 90 ILE A CA 1
ATOM 697 C C . ILE A 1 90 ? -33.299 9.093 47.700 1.00 82.81 90 ILE A C 1
ATOM 699 O O . ILE A 1 90 ? -33.814 9.474 48.749 1.00 82.81 90 ILE A O 1
ATOM 703 N N . TYR A 1 91 ? -33.136 7.799 47.417 1.00 84.31 91 TYR A N 1
ATOM 704 C CA . TYR A 1 91 ? -33.550 6.728 48.321 1.00 84.31 91 TYR A CA 1
ATOM 705 C C . TYR A 1 91 ? -32.829 6.817 49.673 1.00 84.31 91 TYR A C 1
ATOM 707 O O . TYR A 1 91 ? -33.477 6.775 50.716 1.00 84.31 91 TYR A O 1
ATOM 715 N N . ILE A 1 92 ? -31.508 7.028 49.661 1.00 83.38 92 ILE A N 1
ATOM 716 C CA . ILE A 1 92 ? -30.710 7.218 50.882 1.00 83.38 92 ILE A CA 1
ATOM 717 C C . ILE A 1 92 ? -31.197 8.446 51.669 1.00 83.38 92 ILE A C 1
ATOM 719 O O . ILE A 1 92 ? -31.316 8.381 52.889 1.00 83.38 92 ILE A O 1
ATOM 723 N N . LEU A 1 93 ? -31.527 9.550 50.990 1.00 81.62 93 LEU A N 1
ATOM 724 C CA . LEU A 1 93 ? -31.994 10.776 51.646 1.00 81.62 93 LEU A CA 1
ATOM 725 C C . LEU A 1 93 ? -33.389 10.646 52.279 1.00 81.62 93 LEU A C 1
ATOM 727 O O . LEU A 1 93 ? -33.646 11.257 53.314 1.00 81.62 93 LEU A O 1
ATOM 731 N N . ILE A 1 94 ? -34.294 9.892 51.648 1.00 82.88 94 ILE A N 1
ATOM 732 C CA . ILE A 1 94 ? -35.689 9.750 52.094 1.00 82.88 94 ILE A CA 1
ATOM 733 C C . ILE A 1 94 ? -35.828 8.687 53.194 1.00 82.88 94 ILE A C 1
ATOM 735 O O . ILE A 1 94 ? -36.633 8.869 54.102 1.00 82.88 94 ILE A O 1
ATOM 739 N N . PHE A 1 95 ? -35.060 7.595 53.129 1.00 79.94 95 PHE A N 1
ATOM 740 C CA . PHE A 1 95 ? -35.234 6.420 53.999 1.00 79.94 95 PHE A CA 1
ATOM 741 C C . PHE A 1 95 ? -34.242 6.334 55.176 1.00 79.94 95 PHE A C 1
ATOM 743 O O . PHE A 1 95 ? -34.344 5.417 55.984 1.00 79.94 95 PHE A O 1
ATOM 750 N N . SER A 1 96 ? -33.286 7.266 55.292 1.00 67.06 96 SER A N 1
ATOM 751 C CA . SER A 1 96 ? -32.299 7.323 56.390 1.00 67.06 96 SER A CA 1
ATOM 752 C C . SER A 1 96 ? -32.734 8.219 57.570 1.00 67.06 96 SER A C 1
ATOM 754 O O . SER A 1 96 ? -31.878 8.788 58.254 1.00 67.06 96 SER A O 1
ATOM 756 N N . LYS A 1 97 ? -34.041 8.377 57.805 1.00 59.12 97 LYS A N 1
ATOM 757 C CA . LYS A 1 97 ? -34.597 9.133 58.937 1.00 59.12 97 LYS A CA 1
ATOM 758 C C . LYS A 1 97 ? -35.445 8.252 59.840 1.00 59.12 97 LYS A C 1
ATOM 760 O O . LYS A 1 97 ? -36.181 7.407 59.289 1.00 59.12 97 LYS A O 1
#

Sequence (97 aa):
MITEKIINKASKMAADYDRISASYFQRTMSLPYVEAVKLLNELEARGVVGPANGAYPREVIKKKQKIVFEIKLVPGLIMALIFGSILSLIYILIFSK